Protein AF-A0A8S9WCV5-F1 (afdb_monomer_lite)

Radius of gyration: 15.84 Å; chains: 1; bounding box: 52×36×46 Å

Sequence (165 aa):
MSFKLTKIFKKEDIMENIDMENVIIAGLGPAGLTAAIYTARSGRNPLELGGFVPGGQLIVSPKVENYPDFPEQVSDMELMDRFRKQTEQFGGRFKTAAFKELVETDKNGFVQVEAGSTRTSTQDVFGCGDVCNPVYKQAVVAAGQGYMTAMDVEQYIYSKEEVKC

Structure (mmCIF, N/CA/C/O backbone):
data_AF-A0A8S9WCV5-F1
#
_entry.id   AF-A0A8S9WCV5-F1
#
loop_
_atom_site.group_PDB
_atom_site.id
_atom_site.type_symbol
_atom_site.label_atom_id
_atom_site.label_alt_id
_atom_site.label_comp_id
_atom_site.label_asym_id
_atom_site.label_entity_id
_atom_site.label_seq_id
_atom_site.pdbx_PDB_ins_code
_atom_site.Cartn_x
_atom_site.Cartn_y
_atom_site.Cartn_z
_atom_site.occupancy
_atom_site.B_iso_or_equiv
_atom_site.auth_seq_id
_atom_site.auth_comp_id
_atom_site.auth_asym_id
_atom_site.auth_atom_id
_atom_site.pdbx_PDB_model_num
ATOM 1 N N . MET A 1 1 ? 32.912 -5.226 16.929 1.00 32.56 1 MET A N 1
ATOM 2 C CA . MET A 1 1 ? 31.925 -4.155 16.671 1.00 32.56 1 MET A CA 1
ATOM 3 C C . MET A 1 1 ? 30.567 -4.812 16.516 1.00 32.56 1 MET A C 1
ATOM 5 O O . MET A 1 1 ? 30.356 -5.517 15.541 1.00 32.56 1 MET A O 1
ATOM 9 N N . SER A 1 2 ? 29.716 -4.700 17.536 1.00 27.03 2 SER A N 1
ATOM 10 C CA . SER A 1 2 ? 28.405 -5.354 17.572 1.00 27.03 2 SER A CA 1
ATOM 11 C C . SER A 1 2 ? 27.412 -4.554 16.729 1.00 27.03 2 SER A C 1
ATOM 13 O O . SER A 1 2 ? 27.209 -3.365 16.984 1.00 27.03 2 SER A O 1
ATOM 15 N N . PHE A 1 3 ? 26.837 -5.190 15.709 1.00 26.91 3 PHE A N 1
ATOM 16 C CA . PHE A 1 3 ? 25.709 -4.658 14.952 1.00 26.91 3 PHE A CA 1
ATOM 17 C C . PHE A 1 3 ? 24.539 -4.448 15.922 1.00 26.91 3 PHE A C 1
ATOM 19 O O . PHE A 1 3 ? 24.015 -5.406 16.489 1.00 26.91 3 PHE A O 1
ATOM 26 N N . LYS A 1 4 ? 24.141 -3.189 16.146 1.00 27.88 4 LYS A N 1
ATOM 27 C CA . LYS A 1 4 ? 22.917 -2.861 16.885 1.00 27.88 4 LYS A CA 1
ATOM 28 C C . LYS A 1 4 ? 21.728 -3.389 16.085 1.00 27.88 4 LYS A C 1
ATOM 30 O O . LYS A 1 4 ? 21.375 -2.824 15.054 1.00 27.88 4 LYS A O 1
ATOM 35 N N . LEU A 1 5 ? 21.157 -4.487 16.572 1.00 29.50 5 LEU A N 1
ATOM 36 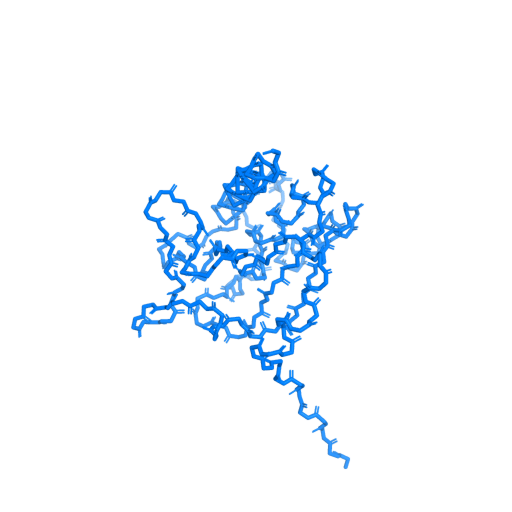C CA . LEU A 1 5 ? 19.894 -5.050 16.118 1.00 29.50 5 LEU A CA 1
ATOM 37 C C . LEU A 1 5 ? 18.819 -3.955 16.085 1.00 29.50 5 LEU A C 1
ATOM 39 O O . LEU A 1 5 ? 18.637 -3.196 17.038 1.00 29.50 5 LEU A O 1
ATOM 43 N N . THR A 1 6 ? 18.163 -3.888 14.934 1.00 32.09 6 THR A N 1
ATOM 44 C CA . THR A 1 6 ? 16.902 -3.223 14.615 1.00 32.09 6 THR A CA 1
ATOM 45 C C . THR A 1 6 ? 16.000 -3.085 15.842 1.00 32.09 6 THR A C 1
ATOM 47 O O . THR A 1 6 ? 15.629 -4.085 16.453 1.00 32.09 6 THR A O 1
ATOM 50 N N . LYS A 1 7 ? 15.611 -1.851 16.199 1.00 34.84 7 LYS A N 1
ATOM 51 C CA . LYS A 1 7 ? 14.493 -1.626 17.125 1.00 34.84 7 LYS A CA 1
ATOM 52 C C . LYS A 1 7 ? 13.262 -2.316 16.531 1.00 34.84 7 LYS A C 1
ATOM 54 O O . LYS A 1 7 ? 12.721 -1.852 15.530 1.00 34.84 7 LYS A O 1
ATOM 59 N N . ILE A 1 8 ? 12.854 -3.429 17.127 1.00 42.16 8 ILE A N 1
ATOM 60 C CA . ILE A 1 8 ? 11.511 -3.971 16.952 1.00 42.16 8 ILE A CA 1
ATOM 61 C C . ILE A 1 8 ? 10.607 -2.957 17.649 1.00 42.16 8 ILE A C 1
ATOM 63 O O . ILE A 1 8 ? 10.699 -2.801 18.865 1.00 42.16 8 ILE A O 1
ATOM 67 N N . PHE A 1 9 ? 9.840 -2.192 16.875 1.00 45.41 9 PHE A N 1
ATOM 68 C CA . PHE A 1 9 ? 8.805 -1.333 17.439 1.00 45.41 9 PHE A CA 1
ATOM 69 C C . PHE A 1 9 ? 7.756 -2.256 18.047 1.00 45.41 9 PHE A C 1
ATOM 71 O O . PHE A 1 9 ? 7.163 -3.053 17.320 1.00 45.41 9 PHE A O 1
ATOM 78 N N . LYS A 1 10 ? 7.580 -2.199 19.368 1.00 51.94 10 LYS A N 1
ATOM 79 C CA . LYS A 1 10 ? 6.476 -2.905 20.012 1.00 51.94 10 LYS A CA 1
ATOM 80 C C . LYS A 1 10 ? 5.174 -2.210 19.634 1.00 51.94 10 LYS A C 1
ATOM 82 O O . LYS A 1 10 ? 5.185 -1.018 19.315 1.00 51.94 10 LYS A O 1
ATOM 87 N N . LYS A 1 11 ? 4.054 -2.932 19.680 1.00 56.81 11 LYS A N 1
ATOM 88 C CA . LYS A 1 11 ? 2.715 -2.360 19.475 1.00 56.81 11 LYS A CA 1
ATOM 89 C C . LYS A 1 11 ? 2.531 -1.070 20.279 1.00 56.81 11 LYS A C 1
ATOM 91 O O . LYS A 1 11 ? 2.051 -0.083 19.738 1.00 56.81 11 LYS A O 1
ATOM 96 N N . GLU A 1 12 ? 3.013 -1.053 21.517 1.00 56.47 12 GLU A N 1
ATOM 97 C CA . GLU A 1 12 ? 2.965 0.108 22.402 1.00 56.47 12 GLU A CA 1
ATOM 98 C C . GLU A 1 12 ? 3.814 1.279 21.882 1.00 56.47 12 GLU A C 1
ATOM 100 O O . GLU A 1 12 ? 3.343 2.399 21.934 1.00 56.47 12 GLU A O 1
ATOM 105 N N . ASP A 1 13 ? 4.989 1.054 21.280 1.00 56.34 13 ASP A N 1
ATOM 106 C CA . ASP A 1 13 ? 5.834 2.130 20.723 1.00 56.34 13 ASP A CA 1
ATOM 107 C C . ASP A 1 13 ? 5.228 2.764 19.456 1.00 56.34 13 ASP A C 1
ATOM 109 O O . ASP A 1 13 ? 5.448 3.948 19.174 1.00 56.34 13 ASP A O 1
ATOM 113 N N . ILE A 1 14 ? 4.516 1.955 18.658 1.00 58.38 14 ILE A N 1
ATOM 114 C CA . ILE A 1 14 ? 3.774 2.418 17.478 1.00 58.38 14 ILE A CA 1
ATOM 115 C C . ILE A 1 14 ? 2.533 3.185 17.928 1.00 58.38 14 ILE A C 1
ATOM 117 O O . ILE A 1 14 ? 2.242 4.211 17.332 1.00 58.38 14 ILE A O 1
ATOM 121 N N . MET A 1 15 ? 1.848 2.717 18.979 1.00 55.00 15 MET A N 1
ATOM 122 C CA . MET A 1 15 ? 0.605 3.302 19.492 1.00 55.00 15 MET A CA 1
ATOM 123 C C . MET A 1 15 ? 0.815 4.529 20.403 1.00 55.00 15 MET A C 1
ATOM 125 O O . MET A 1 15 ? 0.026 5.463 20.316 1.00 55.00 15 MET A O 1
ATOM 129 N N . GLU A 1 16 ? 1.873 4.583 21.225 1.00 44.81 16 GLU A N 1
ATOM 130 C CA . GLU A 1 16 ? 2.211 5.720 22.112 1.00 44.81 16 GLU A CA 1
ATOM 131 C C . GLU A 1 16 ? 2.657 6.969 21.342 1.00 44.81 16 GLU A C 1
ATOM 133 O O . GLU A 1 16 ? 2.556 8.071 21.868 1.00 44.81 16 GLU A O 1
ATOM 138 N N . ASN A 1 17 ? 3.135 6.817 20.101 1.00 46.47 17 ASN A N 1
ATOM 139 C CA . ASN A 1 17 ? 3.491 7.938 19.223 1.00 46.47 17 ASN A CA 1
ATOM 140 C C . ASN A 1 17 ? 2.4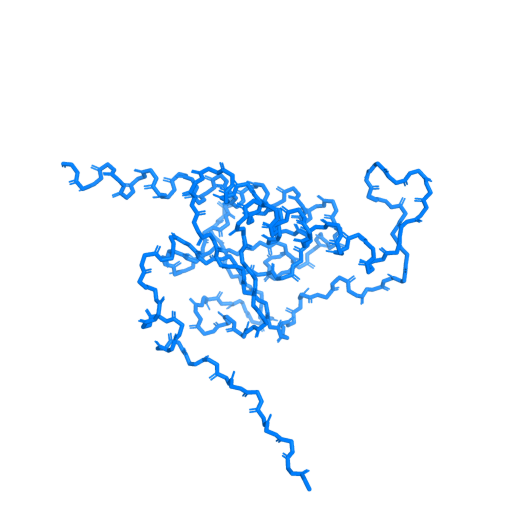00 8.259 18.188 1.00 46.47 17 ASN A C 1
ATOM 142 O O . ASN A 1 17 ? 2.642 9.067 17.292 1.00 46.47 17 ASN A O 1
ATOM 146 N N . ILE A 1 18 ? 1.196 7.682 18.311 1.00 51.38 18 ILE A N 1
ATOM 147 C CA . ILE A 1 18 ? 0.012 8.165 17.581 1.00 51.38 18 ILE A CA 1
ATOM 148 C C . ILE A 1 18 ? -0.522 9.407 18.308 1.00 51.38 18 ILE A C 1
ATOM 150 O O . ILE A 1 18 ? -1.659 9.459 18.767 1.00 51.38 18 ILE A O 1
ATOM 154 N N . ASP A 1 19 ? 0.310 10.437 18.421 1.00 46.97 19 ASP A N 1
ATOM 155 C CA . ASP A 1 19 ? -0.176 11.791 18.654 1.00 46.97 19 ASP A CA 1
ATOM 156 C C . ASP A 1 19 ? -0.703 12.285 17.296 1.00 46.97 19 ASP A C 1
ATOM 158 O O . ASP A 1 19 ? 0.068 12.709 16.442 1.00 46.97 19 ASP A O 1
ATOM 162 N N . MET A 1 20 ? -2.010 12.165 17.031 1.00 40.31 20 MET A N 1
ATOM 163 C CA . MET A 1 20 ? -2.667 12.734 15.831 1.00 40.31 20 MET A CA 1
ATOM 164 C C . MET A 1 20 ? -2.009 12.414 14.462 1.00 40.31 20 MET A C 1
ATOM 166 O O . MET A 1 20 ? -2.114 13.186 13.501 1.00 40.31 20 MET A O 1
ATOM 170 N N . GLU A 1 21 ? -1.347 11.264 14.330 1.00 52.97 21 GLU A N 1
ATOM 171 C CA . GLU A 1 21 ? -0.904 10.728 13.040 1.00 52.97 21 GLU A CA 1
ATOM 172 C C . GLU A 1 21 ? -2.096 9.998 12.403 1.00 52.97 21 GLU A C 1
ATOM 174 O O . GLU A 1 21 ? -2.417 8.873 12.768 1.00 52.97 21 GLU A O 1
ATOM 179 N N . ASN A 1 22 ? -2.838 10.681 11.528 1.00 69.75 22 ASN A N 1
ATOM 180 C CA . ASN A 1 22 ? -4.257 10.363 11.314 1.00 69.75 22 ASN A CA 1
ATOM 181 C C . ASN A 1 22 ? -4.600 8.999 10.681 1.00 69.75 22 ASN A C 1
ATOM 183 O O . ASN A 1 22 ? -5.783 8.692 10.682 1.00 69.75 22 ASN A O 1
ATOM 187 N N . VAL A 1 23 ? -3.649 8.202 10.169 1.00 88.50 23 VAL A N 1
ATOM 188 C CA . VAL A 1 23 ? -3.850 6.789 9.769 1.00 88.50 23 VAL A CA 1
ATOM 189 C C . VAL A 1 23 ? -2.513 6.064 9.541 1.00 88.50 23 VAL A C 1
ATOM 191 O O . VAL A 1 23 ? -1.517 6.671 9.133 1.00 88.50 23 VAL A O 1
ATOM 194 N N . ILE A 1 24 ? -2.518 4.742 9.714 1.00 92.69 24 ILE A N 1
ATOM 195 C CA . ILE A 1 24 ? -1.440 3.820 9.342 1.00 92.69 24 ILE A CA 1
ATOM 196 C C . ILE A 1 24 ? -1.839 3.044 8.083 1.00 92.69 24 ILE A C 1
ATOM 198 O O . ILE A 1 24 ? -2.926 2.470 8.003 1.00 92.69 24 ILE A O 1
ATOM 202 N N . ILE A 1 25 ? -0.923 2.965 7.119 1.00 94.00 25 ILE A N 1
ATOM 203 C CA . ILE A 1 25 ? -1.079 2.179 5.891 1.00 94.00 25 ILE A CA 1
ATOM 204 C C . ILE A 1 25 ? -0.068 1.030 5.915 1.00 94.00 25 ILE A C 1
ATOM 206 O O . ILE A 1 25 ? 1.143 1.241 5.907 1.00 94.00 25 ILE A O 1
ATOM 210 N N . ALA A 1 26 ? -0.552 -0.204 5.957 1.00 91.75 26 ALA A N 1
ATOM 211 C CA . ALA A 1 26 ? 0.260 -1.408 5.962 1.00 91.75 26 ALA A CA 1
ATOM 212 C C . ALA A 1 26 ? 0.560 -1.874 4.527 1.00 91.75 26 ALA A C 1
ATOM 214 O O . ALA A 1 26 ? -0.337 -2.328 3.812 1.00 91.75 26 ALA A O 1
ATOM 215 N N . GLY A 1 27 ? 1.840 -1.806 4.145 1.00 87.38 27 GLY A N 1
ATOM 216 C CA . GLY A 1 27 ? 2.374 -2.319 2.880 1.00 87.38 27 GLY A CA 1
ATOM 217 C C . GLY A 1 27 ? 3.312 -1.335 2.180 1.00 87.38 27 GLY A C 1
ATOM 218 O O . GLY A 1 27 ? 2.830 -0.459 1.483 1.00 87.38 27 GLY A O 1
ATOM 219 N N . LEU A 1 28 ? 4.636 -1.527 2.300 1.00 83.56 28 LEU A N 1
ATOM 220 C CA . LEU A 1 28 ? 5.659 -0.614 1.753 1.00 83.56 28 LEU A CA 1
ATOM 221 C C . LEU A 1 28 ? 5.998 -0.921 0.286 1.00 83.56 28 LEU A C 1
ATOM 223 O O . LEU A 1 28 ? 7.022 -1.533 -0.026 1.00 83.56 28 LEU A O 1
ATOM 227 N N . GLY A 1 29 ? 5.093 -0.524 -0.604 1.00 89.06 29 GLY A N 1
ATOM 228 C CA . GLY A 1 29 ? 5.108 -0.829 -2.037 1.00 89.06 29 GLY A CA 1
ATOM 229 C C . GLY A 1 29 ? 4.326 0.211 -2.854 1.00 89.06 29 GLY A C 1
ATOM 230 O O . GLY A 1 29 ? 3.875 1.205 -2.298 1.00 89.06 29 GLY A O 1
ATOM 231 N N . PRO A 1 30 ? 4.097 -0.009 -4.162 1.00 93.00 30 PRO A N 1
ATOM 232 C CA . PRO A 1 30 ? 3.268 0.854 -5.001 1.00 93.00 30 PRO A CA 1
ATOM 233 C C . PRO A 1 30 ? 1.885 1.118 -4.401 1.00 93.00 30 PRO A C 1
ATOM 235 O O . PRO A 1 30 ? 1.383 2.229 -4.519 1.00 93.00 30 PRO A O 1
ATOM 238 N N . ALA A 1 31 ? 1.283 0.128 -3.727 1.00 94.19 31 ALA A N 1
ATOM 239 C CA . ALA A 1 31 ? -0.008 0.289 -3.061 1.00 94.19 31 ALA A CA 1
ATOM 240 C C . ALA A 1 31 ? 0.048 1.300 -1.912 1.00 94.19 31 ALA A C 1
ATOM 242 O O . ALA A 1 31 ? -0.655 2.308 -1.960 1.00 94.19 31 ALA A O 1
ATOM 243 N N . GLY A 1 32 ? 0.900 1.066 -0.910 1.00 94.38 32 GLY A N 1
ATOM 244 C CA . GLY A 1 32 ? 0.978 1.944 0.254 1.00 94.38 32 GLY A CA 1
ATOM 245 C C . GLY A 1 32 ? 1.474 3.341 -0.099 1.00 94.38 32 GLY A C 1
ATOM 246 O O . GLY A 1 32 ? 0.886 4.315 0.363 1.00 94.38 32 GLY A O 1
ATOM 247 N N . LEU A 1 33 ? 2.450 3.458 -1.005 1.00 94.50 33 LEU A N 1
ATOM 248 C CA . LEU A 1 33 ? 2.940 4.748 -1.493 1.00 94.50 33 LEU A CA 1
ATOM 249 C C . LEU A 1 33 ? 1.845 5.505 -2.252 1.00 94.50 33 LEU A C 1
ATOM 251 O O . LEU A 1 33 ? 1.651 6.696 -2.027 1.00 94.50 33 LEU A O 1
ATOM 255 N N . THR A 1 34 ? 1.060 4.825 -3.098 1.00 97.12 34 THR A N 1
ATOM 256 C CA . THR A 1 34 ? -0.098 5.459 -3.753 1.00 97.12 34 THR A CA 1
ATOM 257 C C . THR A 1 34 ? -1.121 5.922 -2.718 1.00 97.12 34 THR A C 1
ATOM 259 O O . THR A 1 34 ? -1.558 7.071 -2.760 1.00 97.12 34 THR A O 1
ATOM 262 N N . ALA A 1 35 ? -1.468 5.071 -1.751 1.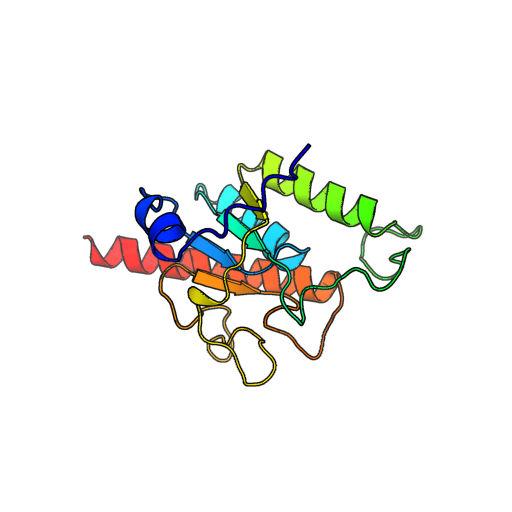00 97.06 35 ALA A N 1
ATOM 263 C CA . ALA A 1 35 ? -2.396 5.425 -0.682 1.00 97.06 35 ALA A CA 1
ATOM 264 C C . ALA A 1 35 ? -1.903 6.641 0.123 1.00 97.06 35 ALA A C 1
ATOM 266 O O . ALA A 1 35 ? -2.675 7.565 0.393 1.00 97.06 35 ALA A O 1
ATOM 267 N N . ALA A 1 36 ? -0.608 6.683 0.443 1.00 95.31 36 ALA A N 1
ATOM 268 C CA . ALA A 1 36 ? 0.029 7.780 1.155 1.00 95.31 36 ALA A CA 1
ATOM 269 C C . ALA A 1 36 ? 0.033 9.077 0.337 1.00 95.31 36 ALA A C 1
ATOM 271 O O . ALA A 1 36 ? -0.290 10.122 0.891 1.00 95.31 36 ALA A O 1
ATOM 272 N N . ILE A 1 37 ? 0.315 9.031 -0.972 1.00 96.25 37 ILE A N 1
ATOM 273 C CA . ILE A 1 37 ? 0.238 10.201 -1.864 1.00 96.25 37 ILE A CA 1
ATOM 274 C C . ILE A 1 37 ? -1.148 10.840 -1.788 1.00 96.25 37 ILE A C 1
ATOM 276 O O . ILE A 1 37 ? -1.264 12.038 -1.538 1.00 96.25 37 ILE A O 1
ATOM 280 N N . TYR A 1 38 ? -2.206 10.058 -2.001 1.00 97.19 38 TYR A N 1
ATOM 281 C CA . TYR A 1 38 ? -3.566 10.599 -2.037 1.00 97.19 38 TYR A CA 1
ATOM 282 C C . TYR A 1 38 ? -4.047 11.062 -0.661 1.00 97.19 38 TYR A C 1
ATOM 284 O O . TYR A 1 38 ? -4.633 12.138 -0.551 1.00 97.19 38 TYR A O 1
ATOM 292 N N . THR A 1 39 ? -3.734 10.306 0.389 1.00 95.38 39 THR A N 1
ATOM 293 C CA . THR A 1 39 ? -4.075 10.672 1.770 1.00 95.38 39 THR A CA 1
ATOM 294 C C . THR A 1 39 ? -3.333 11.935 2.220 1.00 95.38 39 THR A C 1
ATOM 296 O O . THR A 1 39 ? -3.910 12.807 2.863 1.00 95.38 39 THR A O 1
ATOM 299 N N . ALA A 1 40 ? -2.059 12.085 1.858 1.00 94.12 40 ALA A N 1
ATOM 300 C CA . ALA A 1 40 ? -1.298 13.282 2.198 1.00 94.12 40 ALA A CA 1
ATOM 301 C C . ALA A 1 40 ? -1.793 14.509 1.414 1.00 94.12 40 ALA A C 1
ATOM 303 O O . ALA A 1 40 ? -1.941 15.599 1.965 1.00 94.12 40 ALA A O 1
ATOM 304 N N . ARG A 1 41 ? -2.175 14.318 0.144 1.00 94.31 41 ARG A N 1
ATOM 305 C CA . ARG A 1 41 ? -2.794 15.366 -0.684 1.00 94.31 41 ARG A CA 1
ATOM 306 C C . ARG A 1 41 ? -4.113 15.900 -0.130 1.00 94.31 41 ARG A C 1
ATOM 308 O O . ARG A 1 41 ? -4.432 17.052 -0.411 1.00 94.31 41 ARG A O 1
ATOM 315 N N . SER A 1 42 ? -4.862 15.111 0.641 1.00 90.50 42 SER A N 1
ATOM 316 C CA . SER A 1 42 ? -6.080 15.571 1.324 1.00 90.50 42 SER A CA 1
ATOM 317 C C . SER A 1 42 ? -5.803 16.268 2.666 1.00 90.50 42 SER A C 1
ATOM 319 O O . SER A 1 42 ? -6.727 16.529 3.433 1.00 90.50 42 SER A O 1
ATOM 321 N N . GLY A 1 43 ? -4.540 16.605 2.957 1.00 87.19 43 GLY A N 1
ATOM 322 C CA . GLY A 1 43 ? -4.140 17.330 4.165 1.00 87.19 43 GLY A CA 1
ATOM 323 C C . GLY A 1 43 ? -4.034 16.447 5.408 1.00 87.19 43 GLY A C 1
ATOM 324 O O . GLY A 1 43 ? -4.071 16.953 6.530 1.00 87.19 43 GLY A O 1
ATOM 325 N N . ARG A 1 44 ? -3.939 15.124 5.233 1.00 88.88 44 ARG A N 1
ATOM 326 C CA . ARG A 1 44 ? -3.749 14.161 6.326 1.00 88.88 44 ARG A CA 1
ATOM 327 C C . ARG A 1 44 ? -2.274 13.752 6.420 1.00 88.88 44 ARG A C 1
ATOM 329 O O . ARG A 1 44 ? -1.493 13.995 5.511 1.00 88.88 44 ARG A O 1
ATOM 336 N N . ASN A 1 45 ? -1.892 13.112 7.525 1.00 87.38 45 ASN A N 1
ATOM 337 C CA . ASN A 1 45 ? -0.498 12.756 7.824 1.00 87.38 45 ASN A CA 1
ATOM 338 C C . ASN A 1 45 ? -0.298 11.227 7.842 1.00 87.38 45 ASN A C 1
ATOM 340 O O . ASN A 1 45 ? -0.077 10.667 8.919 1.00 87.38 45 ASN A O 1
ATOM 344 N N . PRO A 1 46 ? -0.413 10.525 6.697 1.00 91.62 46 PRO A N 1
ATOM 345 C CA . PRO A 1 46 ? -0.325 9.069 6.668 1.00 91.62 46 PRO A CA 1
ATOM 346 C C . PRO A 1 46 ? 1.076 8.579 7.049 1.00 91.62 46 PRO A C 1
ATOM 348 O O . PRO A 1 46 ? 2.086 9.184 6.669 1.00 91.62 46 PRO A O 1
ATOM 351 N N . LEU A 1 47 ? 1.126 7.451 7.758 1.00 91.06 47 LEU A N 1
ATOM 352 C CA . LEU A 1 47 ? 2.350 6.684 7.971 1.00 91.06 47 LEU A CA 1
ATOM 353 C C . LEU A 1 47 ? 2.239 5.315 7.301 1.00 91.06 47 LEU A C 1
ATOM 355 O O . LEU A 1 47 ? 1.487 4.447 7.739 1.00 91.06 47 LEU A O 1
ATOM 359 N N . GLU A 1 48 ? 3.029 5.106 6.258 1.00 89.56 48 GLU A N 1
ATOM 360 C CA . GLU A 1 48 ? 3.175 3.802 5.626 1.00 89.56 48 GLU A CA 1
ATOM 361 C C . GLU A 1 48 ? 4.187 2.946 6.401 1.00 89.56 48 GLU A C 1
ATOM 363 O O . GLU A 1 48 ? 5.326 3.355 6.653 1.00 89.56 48 GLU A O 1
ATOM 368 N N . LEU A 1 49 ? 3.785 1.734 6.773 1.00 88.31 49 LEU A N 1
ATOM 369 C CA . LEU A 1 49 ? 4.639 0.760 7.441 1.00 88.31 49 LEU A CA 1
ATOM 370 C C . LEU A 1 49 ? 4.858 -0.454 6.542 1.00 88.31 49 LEU A C 1
ATOM 372 O O . LEU A 1 49 ? 3.915 -1.052 6.022 1.00 88.31 49 LEU A O 1
ATOM 376 N N . GLY A 1 50 ? 6.114 -0.880 6.419 1.00 77.94 50 GLY A N 1
ATOM 377 C CA . GLY A 1 50 ? 6.448 -2.165 5.808 1.00 77.94 50 GLY A CA 1
ATOM 378 C C . GLY A 1 50 ? 7.609 -2.851 6.489 1.00 77.94 50 GLY A C 1
ATOM 379 O O . GLY A 1 50 ? 8.671 -2.270 6.683 1.00 77.94 50 GLY A O 1
ATOM 380 N N . GLY A 1 51 ? 7.412 -4.117 6.832 1.00 68.44 51 GLY A N 1
ATOM 381 C CA . GLY A 1 51 ? 8.453 -5.000 7.340 1.00 68.44 51 GLY A CA 1
ATOM 382 C C . GLY A 1 51 ? 8.659 -6.188 6.409 1.00 68.44 51 GLY A C 1
ATOM 383 O O . GLY A 1 51 ? 7.995 -6.314 5.381 1.00 68.44 51 GLY A O 1
ATOM 384 N N . PHE A 1 52 ? 9.542 -7.104 6.804 1.00 57.84 52 PHE A N 1
ATOM 385 C CA . PHE A 1 52 ? 9.656 -8.415 6.165 1.00 57.84 52 PHE A CA 1
ATOM 386 C C . PHE A 1 52 ? 8.383 -9.229 6.465 1.00 57.84 52 PHE A C 1
ATOM 388 O O . PHE A 1 52 ? 8.267 -9.893 7.496 1.00 57.84 52 PHE A O 1
ATOM 395 N N . VAL A 1 53 ? 7.385 -9.118 5.589 1.00 51.03 53 VAL A N 1
ATOM 396 C CA . VAL A 1 53 ? 6.109 -9.837 5.664 1.00 51.03 53 VAL A CA 1
ATOM 397 C C . VAL A 1 53 ? 6.055 -10.804 4.478 1.00 51.03 53 VAL A C 1
ATOM 399 O O . VAL A 1 53 ? 6.259 -10.361 3.347 1.00 51.03 53 VAL A O 1
ATOM 402 N N . PRO A 1 54 ? 5.788 -12.109 4.690 1.00 42.16 54 PRO A N 1
ATOM 403 C CA . PRO A 1 54 ? 5.476 -13.029 3.600 1.00 42.16 54 PRO A CA 1
ATOM 404 C C . PRO A 1 54 ? 4.335 -12.440 2.764 1.00 42.16 54 PRO A C 1
ATOM 406 O O . PRO A 1 54 ? 3.268 -12.172 3.301 1.00 42.16 54 PRO A O 1
ATOM 409 N N . GLY A 1 55 ? 4.584 -12.174 1.483 1.00 43.94 55 GLY A N 1
ATOM 410 C CA . GLY A 1 55 ? 3.633 -11.489 0.603 1.00 43.94 55 GLY A CA 1
ATOM 411 C C . GLY A 1 55 ? 4.160 -10.165 0.058 1.00 43.94 55 GLY A C 1
ATOM 412 O O . GLY A 1 55 ? 4.047 -9.950 -1.136 1.00 43.94 55 GLY A O 1
ATOM 413 N N . GLY A 1 56 ? 4.832 -9.337 0.864 1.00 54.44 56 GLY A N 1
ATOM 414 C CA . GLY A 1 56 ? 5.334 -8.010 0.470 1.00 54.44 56 GLY A CA 1
ATOM 415 C C . GLY A 1 56 ? 6.665 -8.038 -0.283 1.00 54.44 56 GLY A C 1
ATOM 416 O O . GLY A 1 56 ? 7.668 -7.525 0.211 1.00 54.44 56 GLY A O 1
ATOM 417 N N . GLN A 1 57 ? 6.687 -8.653 -1.463 1.00 53.91 57 GLN A N 1
ATOM 418 C CA . GLN A 1 57 ? 7.899 -8.837 -2.256 1.00 53.91 57 GLN A CA 1
ATOM 419 C C . GLN A 1 57 ? 7.615 -8.539 -3.729 1.00 53.91 57 GLN A C 1
ATOM 421 O O . GLN A 1 57 ? 7.502 -9.440 -4.552 1.00 53.91 57 GLN A O 1
ATOM 426 N N . LEU A 1 58 ? 7.583 -7.250 -4.065 1.00 51.69 58 LEU A N 1
ATOM 427 C CA . LEU A 1 58 ? 7.688 -6.779 -5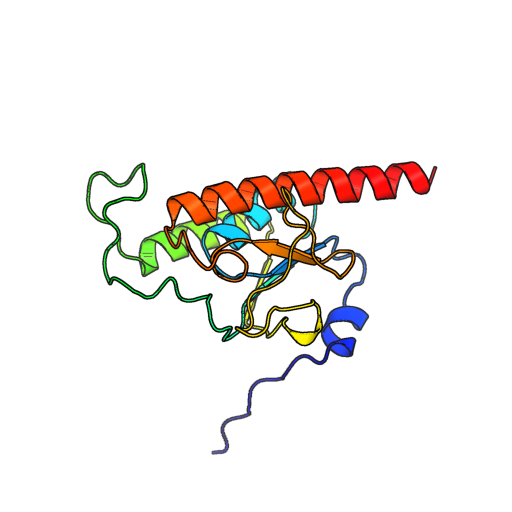.451 1.00 51.69 58 LEU A CA 1
ATOM 428 C C . LEU A 1 58 ? 9.095 -6.952 -6.036 1.00 51.69 58 LEU A C 1
ATOM 430 O O . LEU A 1 58 ? 9.343 -6.537 -7.154 1.00 51.69 58 LEU A O 1
ATOM 434 N N . ILE A 1 59 ? 10.014 -7.595 -5.312 1.00 51.72 59 ILE A N 1
ATOM 435 C CA . ILE A 1 59 ? 11.332 -7.960 -5.831 1.00 51.72 59 ILE A CA 1
ATOM 436 C C . ILE A 1 59 ? 11.198 -9.315 -6.522 1.00 51.72 59 ILE A C 1
ATOM 438 O O . ILE A 1 59 ? 11.533 -10.348 -5.937 1.00 51.72 59 ILE A O 1
ATOM 442 N N . VAL A 1 60 ? 10.662 -9.329 -7.741 1.00 56.41 60 VAL A N 1
ATOM 443 C CA . VAL A 1 60 ? 10.617 -10.566 -8.543 1.00 56.41 60 VAL A CA 1
ATOM 444 C C . VAL A 1 60 ? 11.277 -10.393 -9.911 1.00 56.41 60 VAL A C 1
ATOM 446 O O . VAL A 1 60 ? 11.770 -11.379 -10.455 1.00 56.41 60 VAL A O 1
ATOM 449 N N . SER A 1 61 ? 11.390 -9.169 -10.444 1.00 62.72 61 SER A N 1
ATOM 450 C CA . SER A 1 61 ? 12.012 -8.927 -11.751 1.00 62.72 61 SER A CA 1
ATOM 451 C C . SER A 1 61 ? 12.907 -7.690 -11.724 1.00 62.72 61 SER A C 1
ATOM 453 O O . SER A 1 61 ? 12.473 -6.652 -11.278 1.00 62.72 61 SER A O 1
ATOM 455 N N . PRO A 1 62 ? 14.138 -7.709 -12.252 1.00 74.12 62 PRO A N 1
ATOM 456 C CA . PRO A 1 62 ? 14.956 -6.494 -12.345 1.00 74.12 62 PRO A CA 1
ATOM 457 C C . PRO A 1 62 ? 14.370 -5.416 -13.282 1.00 74.12 62 PRO A C 1
ATOM 459 O O . PRO A 1 62 ? 14.894 -4.300 -13.320 1.00 74.12 62 PRO A O 1
ATOM 462 N N . LYS A 1 63 ? 13.328 -5.745 -14.060 1.00 83.56 63 LYS A N 1
ATOM 463 C CA . LYS A 1 63 ? 12.678 -4.853 -15.022 1.00 83.56 63 LYS A CA 1
ATOM 464 C C . LYS A 1 63 ? 11.155 -4.993 -14.999 1.00 83.56 63 LYS A C 1
ATOM 466 O O . LYS A 1 63 ? 10.635 -6.112 -15.007 1.00 83.56 63 LYS A O 1
ATOM 471 N N . VAL A 1 64 ? 10.475 -3.854 -15.078 1.00 86.56 64 VAL A N 1
ATOM 472 C CA . VAL A 1 64 ? 9.028 -3.704 -15.241 1.00 86.56 64 VAL A CA 1
ATOM 473 C C . VAL A 1 64 ? 8.737 -3.249 -16.666 1.00 86.56 64 VAL A C 1
ATOM 475 O O . VAL A 1 64 ? 9.224 -2.213 -17.112 1.00 86.56 64 VAL A O 1
ATOM 478 N N . GLU A 1 65 ? 7.918 -4.018 -17.376 1.00 90.44 65 GLU A N 1
ATOM 479 C CA . GLU A 1 65 ? 7.538 -3.737 -18.774 1.00 90.44 65 GLU A CA 1
ATOM 480 C C . GLU A 1 65 ? 6.031 -3.483 -18.932 1.00 90.44 65 GLU A C 1
ATOM 482 O O . GLU A 1 65 ? 5.538 -3.236 -20.026 1.00 90.44 65 GLU A O 1
ATOM 487 N N . ASN A 1 66 ? 5.277 -3.598 -17.838 1.00 89.75 66 ASN A N 1
ATOM 488 C CA . ASN A 1 66 ? 3.817 -3.648 -17.831 1.00 89.75 66 ASN A CA 1
ATOM 489 C C . ASN A 1 66 ? 3.177 -2.627 -16.875 1.00 89.75 66 ASN A C 1
ATOM 491 O O . ASN A 1 66 ? 2.001 -2.757 -16.528 1.00 89.75 66 ASN A O 1
ATOM 495 N N . TYR A 1 67 ? 3.935 -1.612 -16.453 1.00 92.00 67 TYR A N 1
ATOM 496 C CA . TYR A 1 67 ? 3.392 -0.449 -15.758 1.00 92.00 67 TYR A CA 1
ATOM 497 C C . TYR A 1 67 ? 3.150 0.672 -16.786 1.00 92.00 67 TYR A C 1
ATOM 499 O O . TYR A 1 67 ? 4.072 0.994 -17.536 1.00 92.00 67 TYR A O 1
ATOM 507 N N . PRO A 1 68 ? 1.936 1.250 -16.873 1.00 93.25 68 PRO A N 1
ATOM 508 C CA . PRO A 1 68 ? 1.631 2.307 -17.840 1.00 93.25 68 PRO A CA 1
ATOM 509 C C . PRO A 1 68 ? 2.574 3.514 -17.738 1.00 93.25 68 PRO A C 1
ATOM 511 O O . PRO A 1 68 ? 3.106 3.778 -16.665 1.00 93.25 68 PRO A O 1
ATOM 514 N N . ASP A 1 69 ? 2.714 4.270 -18.834 1.00 92.94 69 ASP A N 1
ATOM 515 C CA . ASP A 1 69 ? 3.596 5.454 -18.959 1.00 92.94 69 ASP A CA 1
ATOM 516 C C . ASP A 1 69 ? 5.106 5.144 -19.073 1.00 92.94 69 ASP A C 1
ATOM 518 O O . ASP A 1 69 ? 5.933 6.046 -19.170 1.00 92.94 69 ASP A O 1
ATOM 522 N N . PHE A 1 70 ? 5.464 3.858 -19.152 1.00 92.88 70 PHE A N 1
ATOM 523 C CA . PHE A 1 70 ? 6.822 3.378 -19.422 1.00 92.88 70 PHE A CA 1
ATOM 524 C C . PHE A 1 70 ? 6.853 2.586 -20.740 1.00 92.88 70 PHE A C 1
ATOM 526 O O . PHE A 1 70 ? 6.807 1.353 -20.719 1.00 92.88 70 PHE A O 1
ATOM 533 N N . PRO A 1 71 ? 6.848 3.269 -21.906 1.00 89.69 71 PRO A N 1
ATOM 534 C CA . PRO A 1 71 ? 6.948 2.592 -23.199 1.00 89.69 71 PRO A CA 1
ATOM 535 C C . PRO A 1 71 ? 8.300 1.882 -23.352 1.00 89.69 71 PRO A C 1
ATOM 537 O O . PRO A 1 71 ? 8.365 0.803 -23.942 1.00 89.69 71 PRO A O 1
ATOM 540 N N . GLU A 1 72 ? 9.365 2.445 -22.775 1.00 91.69 72 GLU A N 1
ATOM 541 C CA . GLU A 1 72 ? 10.591 1.721 -22.462 1.00 91.69 72 GLU A CA 1
ATOM 542 C C . GLU A 1 72 ? 10.503 1.080 -21.070 1.00 91.69 72 GLU A C 1
ATOM 544 O O . GLU A 1 72 ? 9.961 1.659 -20.134 1.00 91.69 72 GLU A O 1
ATOM 549 N N . GLN A 1 73 ? 11.084 -0.113 -20.919 1.00 87.38 73 GLN A N 1
ATOM 550 C CA . GLN A 1 73 ? 11.126 -0.841 -19.646 1.00 87.38 73 GLN A CA 1
ATOM 551 C C . GLN A 1 73 ? 11.736 0.031 -18.535 1.00 87.38 73 GLN A C 1
ATOM 553 O O . GLN A 1 73 ? 12.800 0.621 -18.730 1.00 87.38 73 GLN A O 1
ATOM 558 N N . VAL A 1 74 ? 11.119 0.049 -17.353 1.00 90.69 74 VAL A N 1
ATOM 559 C CA . VAL A 1 74 ? 11.638 0.746 -16.167 1.00 90.69 74 VAL A CA 1
ATOM 560 C C . VAL A 1 74 ? 12.206 -0.257 -15.176 1.00 90.69 74 VAL A C 1
ATOM 562 O O . VAL A 1 74 ? 11.704 -1.370 -15.041 1.00 90.69 74 VAL A O 1
ATOM 565 N N . SER A 1 75 ? 13.276 0.103 -14.473 1.00 89.31 75 SER A N 1
ATOM 566 C CA . SER A 1 75 ? 13.759 -0.751 -13.384 1.00 89.31 75 SER A CA 1
ATOM 567 C C . SER A 1 75 ? 12.826 -0.671 -12.173 1.00 89.31 75 SER A C 1
ATOM 569 O O . SER A 1 75 ? 12.288 0.395 -11.872 1.00 89.31 75 SER A O 1
ATOM 571 N N . ASP A 1 76 ? 12.694 -1.762 -11.420 1.00 83.75 76 ASP A N 1
ATOM 572 C CA . ASP A 1 76 ? 11.940 -1.775 -10.156 1.00 83.75 76 ASP A CA 1
ATOM 573 C C . ASP A 1 76 ? 12.404 -0.667 -9.202 1.00 83.75 76 ASP A C 1
ATOM 575 O O . ASP A 1 76 ? 11.595 0.012 -8.571 1.00 83.75 76 ASP A O 1
ATOM 579 N N . MET A 1 77 ? 13.723 -0.469 -9.108 1.00 85.62 77 MET A N 1
ATOM 580 C CA . MET A 1 77 ? 14.312 0.552 -8.243 1.00 85.62 77 MET A CA 1
ATOM 581 C C . MET A 1 77 ? 13.885 1.955 -8.666 1.00 85.62 77 MET A C 1
ATOM 583 O O . MET A 1 77 ? 13.529 2.757 -7.809 1.00 85.62 77 MET A O 1
ATOM 587 N N . GLU A 1 78 ? 13.893 2.241 -9.968 1.00 91.06 78 GLU A N 1
ATOM 588 C CA . GLU A 1 78 ? 13.466 3.535 -10.493 1.00 91.06 78 GLU A CA 1
ATOM 589 C C . GLU A 1 78 ? 11.964 3.755 -10.305 1.00 91.06 78 GLU A C 1
ATOM 591 O O . GLU A 1 78 ? 11.560 4.828 -9.859 1.00 91.06 78 GLU A O 1
ATOM 596 N N . LEU A 1 79 ? 11.134 2.747 -10.586 1.00 90.69 79 LEU A N 1
ATOM 597 C CA . LEU A 1 79 ? 9.693 2.841 -10.365 1.00 90.69 79 LEU A CA 1
ATOM 598 C C . LEU A 1 79 ? 9.388 3.146 -8.891 1.00 90.69 79 LEU A C 1
ATOM 600 O O . LEU A 1 79 ? 8.638 4.073 -8.584 1.00 90.69 79 LEU A O 1
ATOM 604 N N . MET A 1 80 ? 10.017 2.415 -7.969 1.00 89.62 80 MET A N 1
ATOM 605 C CA . MET A 1 80 ? 9.849 2.624 -6.530 1.00 89.62 80 MET A CA 1
ATOM 606 C C . MET A 1 80 ? 10.405 3.970 -6.049 1.00 89.62 80 MET A C 1
ATOM 608 O O . MET A 1 80 ? 9.801 4.602 -5.183 1.00 89.62 80 MET A O 1
ATOM 612 N N . ASP A 1 81 ? 11.527 4.431 -6.602 1.00 91.06 81 ASP A N 1
ATOM 613 C CA . ASP A 1 81 ? 12.092 5.752 -6.308 1.00 91.06 81 ASP A CA 1
ATOM 614 C C . ASP A 1 81 ? 11.138 6.878 -6.733 1.00 91.06 81 ASP A C 1
ATOM 616 O O . ASP A 1 81 ? 10.906 7.811 -5.963 1.00 91.06 81 ASP A O 1
ATOM 620 N N . ARG A 1 82 ? 10.496 6.755 -7.903 1.00 94.44 82 ARG A N 1
ATOM 621 C CA . ARG A 1 82 ? 9.468 7.705 -8.360 1.00 94.44 82 ARG A CA 1
ATOM 622 C C . ARG A 1 82 ? 8.275 7.761 -7.399 1.00 94.44 82 ARG A C 1
ATOM 624 O O . ARG A 1 82 ? 7.874 8.858 -7.009 1.00 94.44 82 ARG A O 1
ATOM 631 N N . PHE A 1 83 ? 7.761 6.612 -6.950 1.00 94.06 83 PHE A N 1
ATOM 632 C CA . PHE A 1 83 ? 6.684 6.569 -5.950 1.00 94.06 83 PHE A CA 1
ATOM 633 C C . PHE A 1 83 ? 7.078 7.235 -4.627 1.00 94.06 83 PHE A C 1
ATOM 635 O O . PHE A 1 83 ? 6.304 8.016 -4.071 1.00 94.06 83 PHE A O 1
ATOM 642 N N . ARG A 1 84 ? 8.282 6.950 -4.117 1.00 92.06 84 ARG A N 1
ATOM 643 C CA . ARG A 1 84 ? 8.774 7.535 -2.859 1.00 92.06 84 ARG A CA 1
ATOM 644 C C . ARG A 1 84 ? 8.923 9.043 -2.958 1.00 92.06 84 ARG A C 1
ATOM 646 O O . ARG A 1 84 ? 8.374 9.746 -2.117 1.00 92.06 84 ARG A O 1
ATOM 653 N N . LYS A 1 85 ? 9.561 9.538 -4.021 1.00 95.25 85 LYS A N 1
ATOM 654 C CA . LYS A 1 85 ? 9.708 10.979 -4.269 1.00 95.25 85 LYS A CA 1
ATOM 655 C C . LYS A 1 85 ? 8.360 11.687 -4.325 1.00 95.25 85 LYS A C 1
ATOM 657 O O . LYS A 1 85 ? 8.196 12.740 -3.719 1.00 95.25 85 LYS A O 1
ATOM 662 N N . GLN A 1 86 ? 7.381 11.101 -5.015 1.00 96.12 86 GLN A N 1
ATOM 663 C CA . GLN A 1 86 ? 6.038 11.671 -5.080 1.00 96.12 86 GLN A CA 1
ATOM 664 C C . GLN A 1 86 ? 5.337 11.644 -3.714 1.00 96.12 86 GLN A C 1
ATOM 666 O O . GLN A 1 86 ? 4.660 12.603 -3.353 1.00 96.12 86 GLN A O 1
ATOM 671 N N . THR A 1 87 ? 5.523 10.579 -2.935 1.00 93.44 87 THR A N 1
ATOM 672 C CA . THR A 1 87 ? 4.985 10.468 -1.571 1.00 93.44 87 THR A CA 1
ATOM 673 C C . THR A 1 87 ? 5.552 11.557 -0.663 1.00 93.44 87 THR A C 1
ATOM 675 O O . THR A 1 87 ? 4.789 12.299 -0.044 1.00 93.44 87 THR A O 1
ATOM 678 N N . GLU A 1 88 ? 6.876 11.715 -0.644 1.00 92.00 88 GLU A N 1
ATOM 679 C CA . GLU A 1 88 ? 7.572 12.746 0.135 1.00 92.00 88 GLU A CA 1
ATOM 680 C C . GLU A 1 88 ? 7.163 14.158 -0.299 1.00 92.00 88 GLU A C 1
ATOM 682 O O . GLU A 1 88 ? 6.927 15.015 0.551 1.00 92.00 88 GLU A O 1
ATOM 687 N N . GLN A 1 89 ? 7.005 14.397 -1.608 1.00 95.50 89 GLN A N 1
ATOM 688 C CA . GLN A 1 89 ? 6.563 15.685 -2.155 1.00 95.50 89 GLN A CA 1
ATOM 689 C C . GLN A 1 89 ? 5.222 16.147 -1.566 1.00 95.50 89 GLN A C 1
ATOM 691 O O . GLN A 1 89 ? 5.015 17.348 -1.391 1.00 95.50 89 GLN A O 1
ATOM 696 N N . PHE A 1 90 ? 4.311 15.218 -1.270 1.00 94.06 90 PHE A N 1
ATOM 697 C CA . PHE A 1 90 ? 3.010 15.533 -0.680 1.00 94.06 90 PHE A CA 1
ATOM 698 C C . PHE A 1 90 ? 2.983 15.435 0.850 1.00 94.06 90 PHE A C 1
ATOM 700 O O . PHE A 1 90 ? 1.931 15.659 1.437 1.00 94.06 90 PHE A O 1
ATOM 707 N N . GLY A 1 91 ? 4.116 15.153 1.502 1.00 89.38 91 GLY A N 1
ATOM 708 C CA . GLY A 1 91 ? 4.212 15.041 2.961 1.00 89.38 91 GLY A CA 1
ATOM 709 C C . GLY A 1 91 ? 3.875 13.654 3.515 1.00 89.38 91 GLY A C 1
ATOM 710 O O . GLY A 1 91 ? 3.755 13.492 4.729 1.00 89.38 91 GLY A O 1
ATOM 711 N N . GLY A 1 92 ? 3.737 12.645 2.651 1.00 88.81 92 GLY A N 1
ATOM 712 C CA . GLY A 1 92 ? 3.601 11.259 3.082 1.00 88.81 92 GLY A CA 1
ATOM 713 C C . GLY A 1 92 ? 4.890 10.753 3.730 1.00 88.81 92 GLY A C 1
ATOM 714 O O . GLY A 1 92 ? 5.996 11.127 3.335 1.00 88.81 92 GLY A O 1
ATOM 71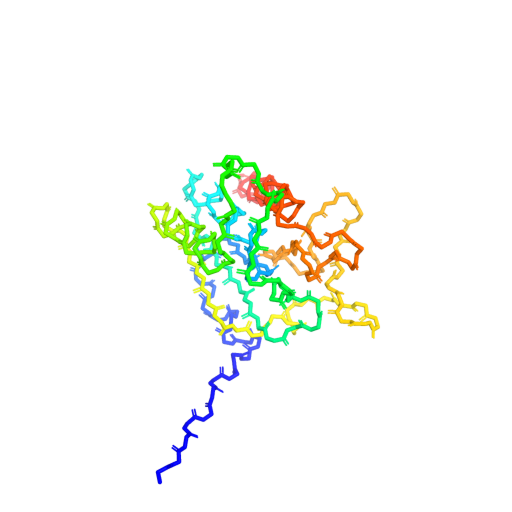5 N N . ARG A 1 93 ? 4.749 9.891 4.739 1.00 88.94 93 ARG A N 1
ATOM 716 C CA . ARG A 1 93 ? 5.875 9.301 5.473 1.00 88.94 93 ARG A CA 1
ATOM 717 C C . ARG A 1 93 ? 5.832 7.790 5.349 1.00 88.94 93 ARG A C 1
ATOM 719 O O . ARG A 1 93 ? 4.760 7.196 5.388 1.00 88.94 93 ARG A O 1
ATOM 726 N N . PHE A 1 94 ? 7.001 7.168 5.291 1.00 87.81 94 PHE A N 1
ATOM 727 C CA . PHE A 1 94 ? 7.130 5.717 5.296 1.00 87.81 94 PHE A CA 1
ATOM 728 C C . PHE A 1 94 ? 8.240 5.272 6.239 1.00 87.81 94 PHE A C 1
ATOM 730 O O . PHE A 1 94 ? 9.226 5.980 6.465 1.00 87.81 94 PHE A O 1
ATOM 737 N N . LYS A 1 95 ? 8.085 4.076 6.804 1.00 85.56 95 LYS A N 1
ATOM 738 C CA . LYS A 1 95 ? 9.047 3.509 7.743 1.00 85.56 95 LYS A CA 1
ATOM 739 C C . LYS A 1 95 ? 9.134 2.001 7.604 1.00 85.56 95 LYS A C 1
ATOM 741 O O . LYS A 1 95 ? 8.128 1.292 7.580 1.00 85.56 95 LYS A O 1
ATOM 746 N N . THR A 1 96 ? 10.366 1.502 7.606 1.00 83.81 96 THR A N 1
ATOM 747 C CA . THR A 1 96 ? 10.609 0.064 7.675 1.00 83.81 96 THR A CA 1
ATOM 748 C C . THR A 1 96 ? 10.360 -0.430 9.100 1.00 83.81 96 THR A C 1
ATOM 750 O O . THR A 1 96 ? 11.214 -0.270 9.974 1.00 83.81 96 THR A O 1
ATOM 753 N N . ALA A 1 97 ? 9.186 -1.005 9.348 1.00 82.12 97 ALA A N 1
ATOM 754 C CA . ALA A 1 97 ? 8.793 -1.580 10.632 1.00 82.12 97 ALA A CA 1
ATOM 755 C C . ALA A 1 97 ? 7.776 -2.712 10.430 1.00 82.12 97 ALA A C 1
ATOM 757 O O . ALA A 1 97 ? 6.967 -2.685 9.503 1.00 82.12 97 ALA A O 1
ATOM 758 N N . ALA A 1 98 ? 7.817 -3.719 11.303 1.00 80.88 98 ALA A N 1
ATOM 759 C CA . ALA A 1 98 ? 6.805 -4.767 11.313 1.00 80.88 98 ALA A CA 1
ATOM 760 C C . ALA A 1 98 ? 5.456 -4.200 11.783 1.00 80.88 98 ALA A C 1
ATOM 762 O O . ALA A 1 98 ? 5.411 -3.426 12.733 1.00 80.88 98 ALA A O 1
ATOM 763 N N . PHE A 1 99 ? 4.367 -4.615 11.134 1.00 80.94 99 PHE A N 1
ATOM 764 C CA . PHE A 1 99 ? 3.000 -4.190 11.467 1.00 80.94 99 PHE A CA 1
ATOM 765 C C . PHE A 1 99 ? 2.059 -5.374 11.757 1.00 80.94 99 PHE A C 1
ATOM 767 O O . PHE A 1 99 ? 0.885 -5.169 12.034 1.00 80.94 99 PHE A O 1
ATOM 774 N N . LYS A 1 100 ? 2.551 -6.623 11.707 1.00 81.31 100 LYS A N 1
ATOM 775 C CA . LYS A 1 100 ? 1.724 -7.831 11.904 1.00 81.31 100 LYS A CA 1
ATOM 776 C C . LYS A 1 100 ? 1.031 -7.879 13.265 1.00 81.31 100 LYS A C 1
ATOM 778 O O . LYS A 1 100 ? -0.061 -8.404 13.361 1.00 81.31 100 LYS A O 1
ATOM 783 N N . GLU A 1 101 ? 1.652 -7.339 14.308 1.00 85.31 101 GLU A N 1
ATOM 784 C CA . GLU A 1 101 ? 1.057 -7.298 15.653 1.00 85.31 101 GLU A CA 1
ATOM 785 C C . GLU A 1 101 ? -0.060 -6.249 15.777 1.00 85.31 101 GLU A C 1
ATOM 787 O O . GLU A 1 101 ? -0.794 -6.221 16.767 1.00 85.31 101 GLU A O 1
ATOM 792 N N . LEU A 1 102 ? -0.189 -5.381 14.771 1.00 84.69 102 LEU A N 1
ATOM 793 C CA . LEU A 1 102 ? -1.226 -4.366 14.714 1.00 84.69 102 LEU A CA 1
ATOM 794 C C . LEU A 1 102 ? -2.506 -4.887 14.071 1.00 84.69 102 LEU A C 1
ATOM 796 O O . LEU A 1 102 ? -3.510 -4.216 14.223 1.00 84.69 102 LEU A O 1
ATOM 800 N N . VAL A 1 103 ? -2.505 -6.014 13.352 1.00 90.31 103 VAL A N 1
ATOM 801 C CA . VAL A 1 103 ? -3.645 -6.454 12.524 1.00 90.31 103 VAL A CA 1
ATOM 802 C C . VAL A 1 103 ? -3.823 -7.969 12.552 1.00 90.31 103 VAL A C 1
ATOM 804 O O . VAL A 1 103 ? -2.872 -8.717 12.762 1.00 90.31 103 VAL A O 1
ATOM 807 N N . GLU A 1 104 ? -5.036 -8.444 12.292 1.00 94.12 104 GLU A N 1
ATOM 808 C CA . GLU A 1 104 ? -5.288 -9.865 12.065 1.00 94.12 104 GLU A CA 1
ATOM 809 C C . GLU A 1 104 ? -4.713 -10.329 10.719 1.00 94.12 104 GLU A C 1
ATOM 811 O O . GLU A 1 104 ? -4.722 -9.612 9.713 1.00 94.12 104 GLU A O 1
ATOM 816 N N . THR A 1 105 ? -4.209 -11.563 10.696 1.00 92.00 105 THR A N 1
ATOM 817 C CA . THR A 1 105 ? -3.656 -12.195 9.492 1.00 92.00 105 THR A CA 1
ATOM 818 C C . THR A 1 105 ? -4.214 -13.603 9.317 1.00 92.00 105 THR A C 1
ATOM 820 O O . THR A 1 105 ? -4.599 -14.244 10.296 1.00 92.00 105 THR A O 1
ATOM 823 N N . ASP A 1 106 ? -4.268 -14.099 8.078 1.00 90.88 106 ASP A N 1
ATOM 824 C CA . ASP A 1 106 ? -4.601 -15.503 7.832 1.00 90.88 106 ASP A CA 1
ATOM 825 C C . ASP A 1 106 ? -3.460 -16.445 8.245 1.00 90.88 106 ASP A C 1
ATOM 827 O O . ASP A 1 106 ? -2.355 -16.042 8.613 1.00 90.88 106 ASP A O 1
ATOM 831 N N . LYS A 1 107 ? -3.711 -17.749 8.100 1.00 90.19 107 LYS A N 1
ATOM 832 C CA . LYS A 1 107 ? -2.724 -18.811 8.340 1.00 90.19 107 LYS A CA 1
ATOM 833 C C . LYS A 1 107 ? -1.427 -18.678 7.525 1.00 90.19 107 LYS A C 1
ATOM 835 O O . LYS A 1 107 ? -0.437 -19.309 7.879 1.00 90.19 107 LYS A O 1
ATOM 840 N N . ASN A 1 108 ? -1.433 -17.910 6.436 1.00 86.44 108 ASN A N 1
ATOM 841 C CA . ASN A 1 108 ? -0.273 -17.682 5.576 1.00 86.44 108 ASN A CA 1
ATOM 842 C C . ASN A 1 108 ? 0.420 -16.338 5.880 1.00 86.44 108 ASN A C 1
ATOM 844 O O . ASN A 1 108 ? 1.484 -16.056 5.327 1.00 86.44 108 ASN A O 1
ATOM 848 N N . GLY A 1 109 ? -0.146 -15.526 6.776 1.00 86.62 109 GLY A N 1
ATOM 849 C CA . GLY A 1 109 ? 0.378 -14.229 7.180 1.00 86.62 109 GLY A CA 1
ATOM 850 C C . GLY A 1 109 ? -0.084 -13.047 6.324 1.00 86.62 109 GLY A C 1
ATOM 851 O O . GLY A 1 109 ? 0.511 -11.978 6.473 1.00 86.62 109 GLY A O 1
ATOM 852 N N . PHE A 1 110 ? -1.101 -13.211 5.467 1.00 89.56 110 PHE A N 1
ATOM 853 C CA . PHE A 1 110 ? -1.730 -12.099 4.745 1.00 89.56 110 PHE A CA 1
ATOM 854 C C . PHE A 1 110 ? -2.681 -11.340 5.665 1.00 89.56 110 PHE A C 1
ATOM 856 O O . PHE A 1 110 ? -3.498 -11.949 6.359 1.00 89.56 110 PHE A O 1
ATOM 863 N N . VAL A 1 111 ? -2.596 -10.013 5.641 1.00 91.69 111 VAL A N 1
ATOM 864 C CA . VAL A 1 111 ? -3.490 -9.110 6.372 1.00 91.69 111 VAL A CA 1
ATOM 865 C C . VAL A 1 111 ? -4.925 -9.359 5.940 1.00 91.69 111 VAL A C 1
ATOM 867 O O . VAL A 1 111 ? -5.231 -9.330 4.748 1.00 91.69 111 VAL A O 1
ATOM 870 N N . GLN A 1 112 ? -5.795 -9.601 6.917 1.00 94.12 112 GLN A N 1
ATOM 871 C CA . GLN A 1 112 ? -7.228 -9.676 6.675 1.00 94.12 112 GLN A CA 1
ATOM 872 C C . 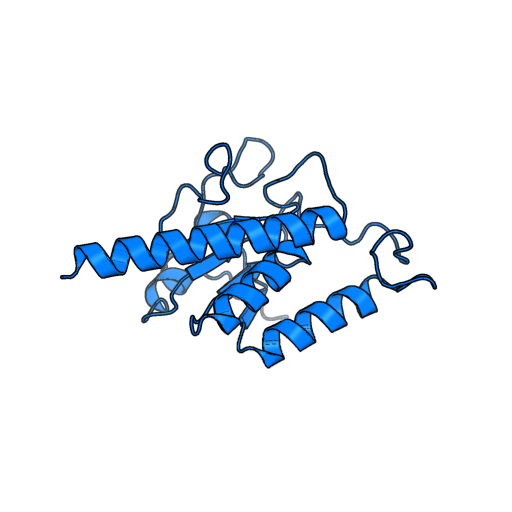GLN A 1 112 ? -7.803 -8.266 6.565 1.00 94.12 112 GLN A C 1
ATOM 874 O O . GLN A 1 112 ? -7.541 -7.407 7.409 1.00 94.12 112 GLN A O 1
ATOM 879 N N . VAL A 1 113 ? -8.587 -8.048 5.513 1.00 95.62 113 VAL A N 1
ATOM 880 C CA . VAL A 1 113 ? -9.345 -6.817 5.291 1.00 95.62 113 VAL A CA 1
ATOM 881 C C . VAL A 1 113 ? -10.821 -7.145 5.122 1.00 95.62 113 VAL A C 1
ATOM 883 O O . VAL A 1 113 ? -11.173 -8.257 4.717 1.00 95.62 113 VAL A O 1
ATOM 886 N N . GLU A 1 114 ? -11.691 -6.192 5.437 1.00 96.25 114 GLU A N 1
ATOM 887 C CA . GLU A 1 114 ? -13.124 -6.346 5.197 1.00 96.25 114 GLU A CA 1
ATOM 888 C C . GLU A 1 114 ? -13.404 -6.548 3.697 1.00 96.25 114 GLU A C 1
ATOM 890 O O . GLU A 1 114 ? -12.771 -5.948 2.824 1.00 96.25 114 GLU A O 1
ATOM 895 N N . ALA A 1 115 ? -14.368 -7.414 3.377 1.00 93.75 115 ALA A N 1
ATOM 896 C CA . ALA A 1 115 ? -14.678 -7.751 1.994 1.00 93.75 115 ALA A CA 1
ATOM 897 C C . ALA A 1 115 ? -15.127 -6.509 1.204 1.00 93.75 115 ALA A C 1
ATOM 899 O O . ALA A 1 115 ? -16.126 -5.876 1.536 1.00 93.75 115 ALA A O 1
ATOM 900 N N . GLY A 1 116 ? -14.403 -6.196 0.127 1.00 93.31 116 GLY A N 1
ATOM 901 C CA . GLY A 1 116 ? -14.682 -5.034 -0.719 1.00 93.31 116 GLY A CA 1
ATOM 902 C C . GLY A 1 116 ? -14.070 -3.719 -0.228 1.00 93.31 116 GLY A C 1
ATOM 903 O O . GLY A 1 116 ? -14.304 -2.699 -0.868 1.00 93.31 116 GLY A O 1
ATOM 904 N N . SER A 1 117 ? -13.277 -3.732 0.847 1.00 96.00 117 SER A N 1
ATOM 905 C CA . SER A 1 117 ? -12.539 -2.562 1.334 1.00 96.00 117 SER A CA 1
ATOM 906 C C . SER A 1 117 ? -11.075 -2.910 1.636 1.00 96.00 117 SER A C 1
ATOM 908 O O . SER A 1 117 ? -10.558 -3.960 1.242 1.00 96.00 117 SER A O 1
ATOM 910 N N . THR A 1 118 ? -10.381 -1.991 2.299 1.00 97.06 118 THR A N 1
ATOM 911 C CA . THR A 1 118 ? -8.993 -2.114 2.761 1.00 97.06 118 THR A CA 1
ATOM 912 C C . THR A 1 118 ? -8.858 -1.912 4.274 1.00 97.06 118 THR A C 1
ATOM 914 O O . THR A 1 118 ? -7.750 -1.822 4.808 1.00 97.06 118 THR A O 1
ATOM 917 N N . ARG A 1 119 ? -9.990 -1.860 4.987 1.00 96.75 119 ARG A N 1
ATOM 918 C CA . ARG A 1 119 ? -10.057 -1.733 6.450 1.00 96.75 119 ARG A CA 1
ATOM 919 C C . ARG A 1 119 ? -9.606 -3.030 7.105 1.00 96.75 119 ARG A C 1
ATOM 921 O O . ARG A 1 119 ? -10.051 -4.103 6.706 1.00 96.75 119 ARG A O 1
ATOM 928 N N . THR A 1 120 ? -8.726 -2.932 8.097 1.00 95.88 120 THR A N 1
ATOM 929 C CA . THR A 1 120 ? -8.227 -4.094 8.848 1.00 95.88 120 THR A CA 1
ATOM 930 C C . THR A 1 120 ? -9.020 -4.298 10.139 1.00 95.88 120 THR A C 1
ATOM 932 O O . THR A 1 120 ? -9.902 -3.511 10.473 1.00 95.88 120 THR A O 1
ATOM 935 N N . SER A 1 121 ? -8.667 -5.328 10.912 1.00 94.19 121 SER A N 1
ATOM 936 C CA . SER A 1 121 ? -9.215 -5.566 12.257 1.00 94.19 121 SER A CA 1
ATOM 937 C C . SER A 1 121 ? -8.982 -4.413 13.243 1.00 94.19 121 SER A C 1
ATOM 939 O O . SER A 1 121 ? -9.625 -4.359 14.290 1.00 94.19 121 SER A O 1
ATOM 941 N N . THR A 1 122 ? -8.027 -3.526 12.954 1.00 92.00 122 THR A N 1
ATOM 942 C CA . THR A 1 122 ? -7.600 -2.469 13.867 1.00 92.00 122 THR A CA 1
ATOM 943 C C . THR A 1 122 ? -7.967 -1.113 13.304 1.00 92.00 122 THR A C 1
ATOM 945 O O . THR A 1 122 ? -7.637 -0.773 12.169 1.00 92.00 122 THR A O 1
ATOM 948 N N . GLN A 1 123 ? -8.648 -0.326 14.135 1.00 89.81 123 GLN A N 1
ATOM 949 C CA . GLN A 1 123 ? -8.990 1.054 13.819 1.00 89.81 123 GLN A CA 1
ATOM 950 C C . GLN A 1 123 ? -7.732 1.853 13.470 1.00 89.81 123 GLN A C 1
ATOM 952 O O . GLN A 1 123 ? -6.656 1.585 13.999 1.00 89.81 123 GLN A O 1
ATOM 957 N N . ASP A 1 124 ? -7.876 2.808 12.553 1.00 91.00 124 ASP A N 1
ATOM 958 C CA . ASP A 1 124 ? -6.789 3.640 12.034 1.00 91.00 124 ASP A CA 1
ATOM 959 C C . ASP A 1 124 ? -5.728 2.881 11.204 1.00 91.00 124 ASP A C 1
ATOM 961 O O . ASP A 1 124 ? -4.837 3.526 10.658 1.00 91.00 124 ASP A O 1
ATOM 965 N N . VAL A 1 125 ? -5.826 1.551 11.040 1.00 93.44 125 VAL A N 1
ATOM 966 C CA . VAL A 1 125 ? -4.887 0.737 10.249 1.00 93.44 125 VAL A CA 1
ATOM 967 C C . VAL A 1 125 ? -5.571 0.155 9.009 1.00 93.44 125 VAL A C 1
ATOM 969 O O . VAL A 1 125 ? -6.572 -0.559 9.100 1.00 93.44 125 VAL A O 1
ATOM 972 N N . PHE A 1 126 ? -4.987 0.409 7.840 1.00 95.75 126 PHE A N 1
ATOM 973 C CA . PHE A 1 126 ? -5.485 -0.043 6.538 1.00 95.75 126 PHE A CA 1
ATOM 974 C C . PHE A 1 126 ? -4.458 -0.944 5.853 1.00 95.75 126 PHE A C 1
ATOM 976 O O . PHE A 1 126 ? -3.259 -0.708 5.972 1.00 95.75 126 PHE A O 1
ATOM 983 N N . GLY A 1 127 ? -4.901 -1.980 5.140 1.00 94.00 127 GLY A N 1
ATOM 984 C CA . GLY A 1 127 ? -4.035 -2.955 4.470 1.00 94.00 127 GLY A CA 1
ATOM 985 C C . GLY A 1 127 ? -4.200 -2.917 2.955 1.00 94.00 127 GLY A C 1
ATOM 986 O O . GLY A 1 127 ? -5.323 -2.987 2.461 1.00 94.00 127 GLY A O 1
ATOM 987 N N . CYS A 1 128 ? -3.096 -2.831 2.205 1.00 93.38 128 CYS A N 1
ATOM 988 C CA . CYS A 1 128 ? -3.153 -2.733 0.742 1.00 93.38 128 CYS A CA 1
ATOM 989 C C . CYS A 1 128 ? -1.957 -3.375 0.027 1.00 93.38 128 CYS A C 1
ATOM 991 O O . CYS A 1 128 ? -0.862 -3.500 0.572 1.00 93.38 128 CYS A O 1
ATOM 993 N N . GLY A 1 129 ? -2.162 -3.787 -1.225 1.00 91.44 129 GLY A N 1
ATOM 994 C CA . GLY A 1 129 ? -1.145 -4.444 -2.040 1.00 91.44 129 GLY A CA 1
ATOM 995 C C . GLY A 1 129 ? -0.878 -5.881 -1.604 1.00 91.44 129 GLY A C 1
ATOM 996 O O . GLY A 1 129 ? -1.721 -6.543 -0.995 1.00 91.44 129 GLY A O 1
ATOM 997 N N . ASP A 1 130 ? 0.319 -6.381 -1.898 1.00 89.12 130 ASP A N 1
ATOM 998 C CA . ASP A 1 130 ? 0.628 -7.810 -1.776 1.00 89.12 130 ASP A CA 1
ATOM 999 C C . ASP A 1 130 ? 0.515 -8.371 -0.345 1.00 89.12 130 ASP A C 1
ATOM 1001 O O . ASP A 1 130 ? 0.418 -9.583 -0.158 1.00 89.12 130 ASP A O 1
ATOM 1005 N N . VAL A 1 131 ? 0.502 -7.511 0.682 1.00 88.06 131 VAL A N 1
ATOM 1006 C CA . VAL A 1 131 ? 0.311 -7.936 2.080 1.00 88.06 131 VAL A CA 1
ATOM 1007 C C . VAL A 1 131 ? -1.121 -8.396 2.360 1.00 88.06 131 VAL A C 1
ATOM 1009 O O . VAL A 1 131 ? -1.330 -9.130 3.318 1.00 88.06 131 VAL A O 1
ATOM 1012 N N . CYS A 1 132 ? -2.088 -8.002 1.528 1.00 90.06 132 CYS A N 1
ATOM 1013 C CA . CYS A 1 132 ? -3.494 -8.416 1.604 1.00 90.06 132 CYS A CA 1
ATOM 1014 C C . CYS A 1 132 ? -3.977 -9.131 0.327 1.00 90.06 132 CYS A C 1
ATOM 1016 O O . CYS A 1 132 ? -5.050 -9.730 0.325 1.00 90.06 132 CYS A O 1
ATOM 1018 N N . ASN A 1 133 ? -3.186 -9.109 -0.755 1.00 88.12 133 ASN A N 1
ATOM 1019 C CA . ASN A 1 133 ? -3.532 -9.711 -2.039 1.00 88.12 133 ASN A CA 1
ATOM 1020 C C . ASN A 1 133 ? -2.579 -10.868 -2.408 1.00 88.12 133 ASN A C 1
ATOM 1022 O O . ASN A 1 133 ? -1.519 -10.645 -2.999 1.00 88.12 133 ASN A O 1
ATOM 1026 N N . PRO A 1 134 ? -2.944 -12.128 -2.105 1.00 85.31 134 PRO A N 1
ATOM 1027 C CA . PRO A 1 134 ? -2.109 -13.280 -2.437 1.00 85.31 134 PRO A CA 1
ATOM 1028 C C . PRO A 1 134 ? -2.096 -13.624 -3.933 1.00 85.31 134 PRO A C 1
ATOM 1030 O O . PRO A 1 134 ? -1.222 -14.380 -4.361 1.00 85.31 134 PRO A O 1
ATOM 1033 N N . VAL A 1 135 ? -3.052 -13.108 -4.714 1.00 87.69 135 VAL A N 1
ATOM 1034 C CA . VAL A 1 135 ? -3.318 -13.551 -6.092 1.00 87.69 135 VAL A CA 1
ATOM 1035 C C . VAL A 1 135 ? -2.729 -12.587 -7.120 1.00 87.69 135 VAL A C 1
ATOM 1037 O O . VAL A 1 135 ? -1.944 -12.999 -7.973 1.00 87.69 135 VAL A O 1
ATOM 1040 N N . TYR A 1 136 ? -3.087 -11.305 -7.050 1.00 87.75 136 TYR A N 1
ATOM 1041 C CA . TYR A 1 136 ? -2.758 -10.324 -8.085 1.00 87.75 136 TYR A CA 1
ATOM 1042 C C . TYR A 1 136 ? -1.569 -9.456 -7.675 1.00 87.75 136 TYR A C 1
ATOM 1044 O O . TYR A 1 136 ? -1.728 -8.351 -7.164 1.00 87.75 136 TYR A O 1
ATOM 1052 N N . LYS A 1 137 ? -0.366 -9.966 -7.941 1.00 85.12 137 LYS A N 1
ATOM 1053 C CA . LYS A 1 137 ? 0.907 -9.328 -7.571 1.00 85.12 137 LYS A CA 1
ATOM 1054 C C . LYS A 1 137 ? 1.506 -8.561 -8.743 1.00 85.12 137 LYS A C 1
ATOM 1056 O O . LYS A 1 137 ? 2.456 -9.018 -9.374 1.00 85.12 137 LYS A O 1
ATOM 1061 N N . GLN A 1 138 ? 0.881 -7.447 -9.107 1.00 88.69 138 GLN A N 1
ATOM 1062 C CA . GLN A 1 138 ? 1.336 -6.572 -10.191 1.00 88.69 138 GLN A CA 1
ATOM 1063 C C . GLN A 1 138 ? 1.367 -5.128 -9.701 1.00 88.69 138 GLN A C 1
ATOM 1065 O O . GLN A 1 138 ? 0.422 -4.686 -9.050 1.00 88.69 138 GLN A O 1
ATOM 1070 N N . ALA A 1 139 ? 2.409 -4.372 -10.058 1.00 89.31 139 ALA A N 1
ATOM 1071 C CA . ALA A 1 139 ? 2.588 -2.995 -9.589 1.00 89.31 139 ALA A CA 1
ATOM 1072 C C . ALA A 1 139 ? 1.385 -2.091 -9.917 1.00 89.31 139 ALA A C 1
ATOM 1074 O O . ALA A 1 139 ? 0.971 -1.295 -9.078 1.00 89.31 139 ALA A O 1
ATOM 1075 N N . VAL A 1 140 ? 0.772 -2.257 -11.096 1.00 93.31 140 VAL A N 1
ATOM 1076 C CA . VAL A 1 140 ? -0.427 -1.498 -11.498 1.00 93.31 140 VAL A CA 1
ATOM 1077 C C . VAL A 1 140 ? -1.667 -1.864 -10.671 1.00 93.31 140 VAL A C 1
ATOM 1079 O O . VAL A 1 140 ? -2.440 -0.985 -10.299 1.00 93.31 140 VAL A O 1
ATOM 1082 N N . VAL A 1 141 ? -1.834 -3.144 -10.318 1.00 93.81 141 VAL A N 1
ATOM 1083 C CA . VAL A 1 141 ? -2.930 -3.600 -9.446 1.00 93.81 141 VAL A CA 1
ATOM 1084 C C . VAL A 1 141 ? -2.727 -3.064 -8.032 1.00 93.81 141 VAL A C 1
ATOM 1086 O O . VAL A 1 141 ? -3.663 -2.538 -7.434 1.00 93.81 141 VAL A O 1
ATOM 1089 N N . ALA A 1 142 ? -1.494 -3.141 -7.528 1.00 92.75 142 ALA A N 1
ATOM 1090 C CA . ALA A 1 142 ? -1.114 -2.594 -6.235 1.00 92.75 142 ALA A CA 1
ATOM 1091 C C . ALA A 1 142 ? -1.401 -1.085 -6.167 1.00 92.75 142 ALA A C 1
ATOM 1093 O O . ALA A 1 142 ? -2.074 -0.644 -5.242 1.00 92.75 142 ALA A O 1
ATOM 1094 N N . ALA A 1 143 ? -0.982 -0.303 -7.168 1.00 94.62 143 ALA A N 1
ATOM 1095 C CA . ALA A 1 143 ? -1.269 1.132 -7.230 1.00 94.62 143 ALA A CA 1
ATOM 1096 C C . ALA A 1 143 ? -2.782 1.427 -7.228 1.00 94.62 143 ALA A C 1
ATOM 1098 O O . ALA A 1 143 ? -3.242 2.279 -6.468 1.00 94.62 143 ALA A O 1
ATOM 1099 N N . GLY A 1 144 ? -3.573 0.676 -8.005 1.00 96.19 144 GLY A N 1
ATOM 1100 C CA . GLY A 1 144 ? -5.035 0.795 -8.001 1.00 96.19 144 GLY A CA 1
ATOM 1101 C C . GLY A 1 144 ? -5.652 0.527 -6.624 1.00 96.19 144 GLY A C 1
ATOM 1102 O O . GLY A 1 144 ? -6.473 1.311 -6.148 1.00 96.19 144 GLY A O 1
ATOM 1103 N N . GLN A 1 145 ? -5.205 -0.529 -5.941 1.00 96.00 145 GLN A N 1
ATOM 1104 C CA . GLN A 1 145 ? -5.641 -0.824 -4.575 1.00 96.00 145 GLN A CA 1
ATOM 1105 C C . GLN A 1 145 ? -5.195 0.255 -3.576 1.00 96.00 145 GLN A C 1
ATOM 1107 O O . GLN A 1 145 ? -5.928 0.566 -2.644 1.00 96.00 145 GLN A O 1
ATOM 1112 N N . GLY A 1 146 ? -4.033 0.873 -3.789 1.00 96.81 146 GLY A N 1
ATOM 1113 C CA . GLY A 1 146 ? -3.583 2.016 -2.998 1.00 96.81 146 GLY A CA 1
ATOM 1114 C C . GLY A 1 146 ? -4.556 3.197 -3.052 1.00 96.81 146 GLY A C 1
ATOM 1115 O O . GLY A 1 146 ? -4.857 3.801 -2.025 1.00 96.81 146 GLY A O 1
ATOM 1116 N N . TYR A 1 147 ? -5.120 3.498 -4.225 1.00 97.44 147 TYR A N 1
ATOM 1117 C CA . TYR A 1 147 ? -6.154 4.532 -4.326 1.00 97.44 147 TYR A CA 1
ATOM 1118 C C . TYR A 1 147 ? -7.451 4.135 -3.604 1.00 97.44 147 TYR A C 1
ATOM 1120 O O . TYR A 1 147 ? -8.031 4.971 -2.913 1.00 97.44 147 TYR A O 1
ATOM 1128 N N . MET A 1 148 ? -7.863 2.860 -3.675 1.00 97.75 148 MET A N 1
ATOM 1129 C CA . MET A 1 148 ? -8.987 2.366 -2.862 1.00 97.75 148 MET A CA 1
ATOM 1130 C C . MET A 1 148 ? -8.746 2.606 -1.367 1.00 97.75 148 MET A C 1
ATOM 1132 O O . MET A 1 148 ? -9.642 3.071 -0.668 1.00 97.75 148 MET A O 1
ATOM 1136 N N . THR A 1 149 ? -7.525 2.365 -0.885 1.00 97.69 149 THR A N 1
ATOM 1137 C CA . THR A 1 149 ? -7.165 2.645 0.509 1.00 97.69 149 THR A CA 1
ATOM 1138 C C . THR A 1 149 ? -7.264 4.113 0.866 1.00 97.69 149 THR A C 1
ATOM 1140 O O . THR A 1 149 ? -7.785 4.433 1.928 1.00 97.69 149 THR A O 1
ATOM 1143 N N . ALA A 1 150 ? -6.828 5.016 -0.010 1.00 96.81 150 ALA A N 1
ATOM 1144 C CA . ALA A 1 150 ? -6.994 6.444 0.238 1.00 96.81 150 ALA A CA 1
ATOM 1145 C C . ALA A 1 150 ? -8.476 6.844 0.374 1.00 96.81 150 ALA A C 1
ATOM 1147 O O . ALA A 1 150 ? -8.805 7.650 1.242 1.00 96.81 150 ALA A O 1
ATOM 1148 N N . MET A 1 151 ? -9.373 6.248 -0.421 1.00 96.94 151 MET A N 1
ATOM 1149 C CA . MET A 1 151 ? -10.818 6.484 -0.306 1.00 96.94 151 MET A CA 1
ATOM 1150 C C . MET A 1 151 ? -11.394 5.941 1.009 1.00 96.94 151 MET A C 1
ATOM 1152 O O . MET A 1 151 ? -12.173 6.626 1.670 1.00 96.94 151 MET A O 1
ATOM 1156 N N . ASP A 1 152 ? -10.995 4.733 1.417 1.00 97.12 152 ASP A N 1
ATOM 1157 C CA . ASP A 1 152 ? -11.419 4.150 2.697 1.00 97.12 152 ASP A CA 1
ATOM 1158 C C . ASP A 1 152 ? -10.950 4.990 3.891 1.00 97.12 152 ASP A C 1
ATOM 1160 O O . ASP A 1 152 ? -11.715 5.218 4.834 1.00 97.12 152 ASP A O 1
ATOM 1164 N N . VAL A 1 153 ? -9.704 5.470 3.835 1.00 95.25 153 VAL A N 1
ATOM 1165 C CA . VAL A 1 153 ? -9.118 6.397 4.809 1.00 95.25 153 VAL A CA 1
ATOM 1166 C C . VAL A 1 153 ? -9.923 7.691 4.868 1.00 95.25 153 VAL A C 1
ATOM 1168 O O . VAL A 1 153 ? -10.278 8.146 5.953 1.00 95.25 153 VAL A O 1
ATOM 1171 N N . GLU A 1 154 ? -10.238 8.281 3.718 1.00 93.38 154 GLU A N 1
ATOM 1172 C CA . GLU A 1 154 ? -11.016 9.513 3.634 1.00 93.38 154 GLU A CA 1
ATOM 1173 C C . GLU A 1 154 ? -12.401 9.335 4.273 1.00 93.38 154 GLU A C 1
ATOM 1175 O O . GLU A 1 154 ? -12.749 10.071 5.199 1.00 93.38 154 GLU A O 1
ATOM 1180 N N . GLN A 1 155 ? -13.147 8.299 3.877 1.00 93.00 155 GLN A N 1
ATOM 1181 C CA . GLN A 1 155 ? -14.445 7.965 4.475 1.00 93.00 155 GLN A CA 1
ATOM 1182 C C . GLN A 1 155 ? -14.356 7.747 5.987 1.00 93.00 155 GLN A C 1
ATOM 1184 O O . GLN A 1 155 ? -15.222 8.183 6.745 1.00 93.00 155 GLN A O 1
ATOM 1189 N N . TYR A 1 156 ? -13.318 7.040 6.432 1.00 91.94 156 TYR A N 1
ATOM 1190 C CA . TYR A 1 156 ? -13.093 6.783 7.844 1.00 91.94 156 TYR A CA 1
ATOM 1191 C C . TYR A 1 156 ? -12.888 8.075 8.635 1.00 91.94 156 TYR A C 1
ATOM 1193 O O . TYR A 1 156 ? -13.541 8.270 9.662 1.00 91.94 156 TYR A O 1
ATOM 1201 N N . ILE A 1 157 ? -12.034 8.971 8.143 1.00 89.19 157 ILE A N 1
ATOM 1202 C CA . ILE A 1 157 ? -11.762 10.235 8.820 1.00 89.19 157 ILE A CA 1
ATOM 1203 C C . ILE A 1 157 ? -13.016 11.117 8.839 1.00 89.19 157 ILE A C 1
ATOM 1205 O O . ILE A 1 157 ? -13.360 11.626 9.904 1.00 89.19 157 ILE A O 1
ATOM 1209 N N . TYR A 1 158 ? -13.746 11.222 7.724 1.00 87.44 158 TYR A N 1
ATOM 1210 C CA . TYR A 1 158 ? -15.018 11.953 7.681 1.00 87.44 158 TYR A CA 1
ATOM 1211 C C . TYR A 1 158 ? -16.015 11.442 8.727 1.00 87.44 158 TYR A C 1
ATOM 1213 O O . TYR A 1 158 ? -16.564 12.231 9.494 1.00 87.44 158 TYR A O 1
ATOM 1221 N N . SER A 1 159 ? -16.188 10.121 8.837 1.00 86.69 159 SER A N 1
ATOM 1222 C CA . SER A 1 159 ? -17.095 9.533 9.833 1.00 86.69 159 SER A CA 1
ATOM 1223 C C . SER A 1 159 ? -16.676 9.832 11.280 1.00 86.69 159 SER A C 1
ATOM 1225 O O . SER A 1 159 ? -17.523 10.011 12.151 1.00 86.69 159 SER A O 1
ATOM 1227 N N . LYS A 1 160 ? -15.367 9.933 11.554 1.00 81.44 160 LYS A N 1
ATOM 1228 C CA . LYS A 1 160 ? -14.843 10.309 12.877 1.00 81.44 160 LYS A CA 1
ATOM 1229 C C . LYS A 1 160 ? -15.059 11.789 13.194 1.00 81.44 160 LYS A C 1
ATOM 1231 O O . LYS A 1 160 ? -15.167 12.139 14.368 1.00 81.44 160 LYS A O 1
ATOM 1236 N N . GLU A 1 161 ? -15.057 12.648 12.180 1.00 79.69 161 GLU A N 1
ATOM 1237 C CA . GLU A 1 161 ? -15.284 14.086 12.334 1.00 79.69 161 GLU A CA 1
ATOM 1238 C C . GLU A 1 161 ? -16.766 14.387 12.608 1.00 79.69 161 GLU A C 1
ATOM 1240 O O . GLU A 1 161 ? -17.049 15.170 13.511 1.00 79.69 161 GLU A O 1
ATOM 1245 N N . GLU A 1 162 ? -17.706 13.702 11.944 1.00 70.69 162 GLU A N 1
ATOM 1246 C CA . GLU A 1 162 ? -19.152 13.867 12.194 1.00 70.69 162 GLU A CA 1
ATOM 1247 C C . GLU A 1 162 ? -19.573 13.456 13.612 1.00 70.69 162 GLU A C 1
ATOM 1249 O O . GLU A 1 162 ? -20.389 14.127 14.235 1.00 70.69 162 GLU A O 1
ATOM 1254 N N . VAL A 1 163 ? -18.987 12.385 14.159 1.00 62.50 163 VAL A N 1
ATOM 1255 C CA . VAL A 1 163 ? -19.307 11.886 15.512 1.00 62.50 163 VAL A CA 1
ATOM 1256 C C . VAL A 1 163 ? -18.826 12.835 16.624 1.00 62.50 163 VAL A C 1
ATOM 1258 O O . VAL A 1 163 ? -19.252 12.710 17.770 1.00 62.50 163 VAL A O 1
ATOM 1261 N N . LYS A 1 164 ? -17.935 13.787 16.315 1.00 56.28 164 LYS A N 1
ATOM 1262 C CA . LYS A 1 164 ? -17.428 14.778 17.281 1.00 56.28 164 LYS A CA 1
ATOM 1263 C C . LYS A 1 164 ? -18.275 16.058 17.363 1.00 56.28 164 LYS A C 1
ATOM 1265 O O . LYS A 1 164 ? -17.988 16.871 18.243 1.00 56.28 164 LYS A O 1
ATOM 1270 N N . CYS A 1 165 ? -19.252 16.248 16.471 1.00 45.75 165 CYS A N 1
ATOM 1271 C CA . CYS A 1 165 ? -20.158 17.403 16.460 1.00 45.75 165 CYS A CA 1
ATOM 1272 C C . CYS A 1 165 ? -21.382 17.228 17.367 1.00 45.75 165 CYS A C 1
ATOM 1274 O O . CYS A 1 165 ? -21.854 16.085 17.542 1.00 45.75 165 CYS A O 1
#

pLDDT: mean 81.52, std 18.75, range [26.91, 97.75]

Secondary structure (DSSP, 8-state):
----------HHHHHHT-SS--EEEE-TTHHHHHHHHHHHHTT--EEEEE-S-TT---TT-S-B-SSTT-SS-B-HHHHHHHHHHHHHHTT-EEEE---GGGS-B-TTSPBPB-TTS-BBSSTTEEE-GGGT-SS---HHHHHHHHHHHHHHHHHHHHHHHHTT-

Foldseek 3Di:
DDDPDDPQQDPCNVVVPPPQQLAEEEALALQQLLLLLLLLQVVHEYEYEYEPFVQRPPPPDQWDCPDPPCVDIDGRVRVSVVSVVSSVVSNYHYDYHDCLVQFDAPPRQAFDDDPPAQHTPHPRYGYFARSNDVDDHDSNRRNVRSVRSNVVSVVSVVVVVVVVD